Protein AF-A0A4V3JLA1-F1 (afdb_monomer)

Mean predicted aligned error: 10.91 Å

Sequence (148 aa):
MIKHQIAILFIISFGLHANPLLDESAEDILRSARLSRIPSVILSLEERAIVKMESNDLLSAREDLKKAIQLKHAIGMKESEGNASLLLQISKLESRLGNRCEANQYSHLAKRIALRIGVNLGAVAFDRAVMPDNRKPDGCVEVSWLKE

Nearest PDB structures (foldseek):
  3edt-assembly1_B  TM=7.904E-01  e=8.329E-03  Homo sapiens
  7aie-assembly1_A  TM=7.007E-01  e=1.526E-02  Homo sapiens
  7aie-assembly4_D  TM=6.991E-01  e=1.775E-02  Homo sapiens
  7v6p-assembly1_A-2  TM=9.369E-01  e=1.006E+00  Homo sapiens
  7v1k-assembly1_A-2  TM=9.300E-01  e=1.938E+00  Homo sapiens

Radius of gyration: 18.7 Å; Cα contacts (8 Å, |Δi|>4): 125; chains: 1; bounding box: 43×65×39 Å

Structure (mmCIF, N/CA/C/O backbone):
data_AF-A0A4V3JLA1-F1
#
_entry.id   AF-A0A4V3JLA1-F1
#
loop_
_atom_site.group_PDB
_atom_site.id
_atom_site.type_symbol
_atom_site.label_atom_id
_atom_site.label_alt_id
_atom_site.label_comp_id
_atom_site.label_asym_id
_atom_site.label_entity_id
_atom_site.label_seq_id
_atom_site.pdbx_PDB_ins_code
_atom_site.Cartn_x
_atom_site.Cartn_y
_atom_site.Cartn_z
_atom_site.occupancy
_atom_site.B_iso_or_equiv
_atom_site.auth_seq_id
_atom_site.auth_comp_id
_atom_site.auth_asym_id
_atom_site.auth_atom_id
_atom_site.pdbx_PDB_model_num
ATOM 1 N N . MET A 1 1 ? -22.783 43.265 5.609 1.00 49.06 1 MET A N 1
ATOM 2 C CA . MET A 1 1 ? -22.971 41.820 5.881 1.00 49.06 1 MET A CA 1
ATOM 3 C C . MET A 1 1 ? -22.629 40.879 4.711 1.00 49.06 1 MET A C 1
ATOM 5 O O . MET A 1 1 ? -22.821 39.687 4.865 1.00 49.06 1 MET A O 1
ATOM 9 N N . ILE A 1 2 ? -22.060 41.343 3.584 1.00 54.62 2 ILE A N 1
ATOM 10 C CA . ILE A 1 2 ? -21.741 40.476 2.417 1.00 54.62 2 ILE A CA 1
ATOM 11 C C . ILE A 1 2 ? -20.253 40.059 2.361 1.00 54.62 2 ILE A C 1
ATOM 13 O O . ILE A 1 2 ? -19.903 39.032 1.791 1.00 54.62 2 ILE A O 1
ATOM 17 N N . LYS A 1 3 ? -19.352 40.809 3.014 1.00 51.25 3 LYS A N 1
ATOM 18 C CA . LYS A 1 3 ? -17.894 40.596 2.909 1.00 51.25 3 LYS A CA 1
ATOM 19 C C . LYS A 1 3 ? -17.374 39.332 3.609 1.00 51.25 3 LYS A C 1
ATOM 21 O O . LYS A 1 3 ? -16.321 38.838 3.231 1.00 51.25 3 LYS A O 1
ATOM 26 N N . HIS A 1 4 ? -18.079 38.803 4.610 1.00 52.53 4 HIS A N 1
ATOM 27 C CA . HIS A 1 4 ? -17.606 37.641 5.382 1.00 52.53 4 HIS A CA 1
ATOM 28 C C . HIS A 1 4 ? -18.017 36.294 4.772 1.00 52.53 4 HIS A C 1
ATOM 30 O O . HIS A 1 4 ? -17.427 35.277 5.1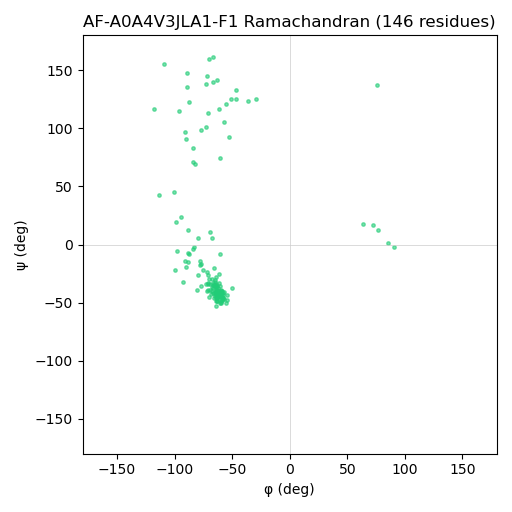12 1.00 52.53 4 HIS A O 1
ATOM 36 N N . GLN A 1 5 ? -18.972 36.276 3.835 1.00 51.84 5 GLN A N 1
ATOM 37 C CA . GLN A 1 5 ? -19.383 35.034 3.171 1.00 51.84 5 GLN A CA 1
ATOM 38 C C . GLN A 1 5 ? -18.428 34.605 2.046 1.00 51.84 5 GLN A C 1
ATOM 40 O O . GLN A 1 5 ? -18.275 33.415 1.795 1.00 51.84 5 GLN A O 1
ATOM 45 N N . ILE A 1 6 ? -17.714 35.550 1.423 1.00 54.09 6 ILE A N 1
ATOM 46 C CA . ILE A 1 6 ? -16.756 35.253 0.342 1.00 54.09 6 ILE A CA 1
ATOM 47 C C . ILE A 1 6 ? -15.504 34.542 0.889 1.00 54.09 6 ILE A C 1
ATOM 49 O O . ILE A 1 6 ? -14.958 33.658 0.233 1.00 54.09 6 ILE A O 1
ATOM 53 N N . ALA A 1 7 ? -15.080 34.867 2.116 1.00 52.69 7 ALA A N 1
ATOM 54 C CA . ALA A 1 7 ? -13.906 34.255 2.741 1.00 52.69 7 ALA A CA 1
ATOM 55 C C . ALA A 1 7 ? -14.103 32.762 3.069 1.00 52.69 7 ALA A C 1
ATOM 57 O O . ALA A 1 7 ? -13.149 31.993 3.028 1.00 52.69 7 ALA A O 1
ATOM 58 N N . ILE A 1 8 ? -15.340 32.337 3.346 1.00 54.03 8 ILE A N 1
ATOM 59 C CA . ILE A 1 8 ? -15.646 30.945 3.703 1.00 54.03 8 ILE A CA 1
ATOM 60 C C . ILE A 1 8 ? -15.643 30.044 2.453 1.00 54.03 8 ILE A C 1
ATOM 62 O O . ILE A 1 8 ? -15.154 28.919 2.509 1.00 54.03 8 ILE A O 1
ATOM 66 N N . LEU A 1 9 ? -16.091 30.551 1.299 1.00 51.91 9 LEU A N 1
ATOM 67 C CA . LEU A 1 9 ? -16.099 29.806 0.030 1.00 51.91 9 LEU A CA 1
ATOM 68 C C . LEU A 1 9 ? -14.690 29.495 -0.506 1.00 51.91 9 LEU A C 1
ATOM 70 O O . LEU A 1 9 ? -14.472 28.426 -1.077 1.00 51.91 9 LEU A O 1
ATOM 74 N N . PHE A 1 10 ? -13.712 30.378 -0.281 1.00 49.72 10 PHE A N 1
ATOM 75 C CA . PHE A 1 10 ? -12.334 30.137 -0.725 1.00 49.72 10 PHE A CA 1
ATOM 76 C C . PHE A 1 10 ? -11.625 29.033 0.068 1.00 49.72 10 PHE A C 1
ATOM 78 O O . PHE A 1 10 ? -10.846 28.286 -0.513 1.00 49.72 10 PHE A O 1
ATOM 85 N N . ILE A 1 11 ? -11.920 28.873 1.362 1.00 52.53 11 ILE A N 1
ATOM 86 C CA . ILE A 1 11 ? -11.260 27.858 2.204 1.00 52.53 11 ILE A CA 1
ATOM 87 C C . ILE A 1 11 ? -11.750 26.443 1.856 1.00 52.53 11 ILE A C 1
ATOM 89 O O . ILE A 1 11 ? -10.968 25.497 1.868 1.00 52.53 11 ILE A O 1
ATOM 93 N N . ILE A 1 12 ? -13.019 26.295 1.467 1.00 52.62 12 ILE A N 1
ATOM 94 C CA . ILE A 1 12 ? -13.614 24.993 1.116 1.00 52.62 12 ILE A CA 1
ATOM 95 C C . ILE A 1 12 ? -13.137 24.507 -0.271 1.00 52.62 12 ILE A C 1
ATOM 97 O O . ILE A 1 12 ? -13.142 23.311 -0.554 1.00 52.62 12 ILE A O 1
ATOM 101 N N . SER A 1 13 ? -12.669 25.416 -1.132 1.00 47.91 13 SER A N 1
ATOM 102 C CA . SER A 1 13 ? -12.338 25.109 -2.532 1.00 47.91 13 SER A CA 1
ATOM 103 C C . SER A 1 13 ? -10.999 24.382 -2.729 1.00 47.91 13 SER A C 1
ATOM 105 O O . SER A 1 13 ? -10.794 23.770 -3.773 1.00 47.91 13 SER A O 1
ATOM 107 N N . PHE A 1 14 ? -10.092 24.402 -1.747 1.00 50.72 14 PHE A N 1
ATOM 108 C CA . PHE A 1 14 ? -8.779 23.745 -1.866 1.00 50.72 14 PHE A CA 1
ATOM 109 C C . PHE A 1 14 ? -8.781 22.262 -1.456 1.00 50.72 14 PHE A C 1
ATOM 111 O O . PHE A 1 14 ? -7.788 21.574 -1.671 1.00 50.72 14 PHE A O 1
ATOM 118 N N . GLY A 1 15 ? -9.879 21.756 -0.880 1.00 48.22 15 GLY A N 1
ATOM 119 C CA . GLY A 1 15 ? -9.966 20.387 -0.349 1.00 48.22 15 GLY A CA 1
ATOM 120 C C . GLY A 1 15 ? -10.620 19.352 -1.271 1.00 48.22 15 GLY A C 1
ATOM 121 O O . GLY A 1 15 ? -10.643 18.175 -0.934 1.00 48.22 15 GLY A O 1
ATOM 122 N N . LEU A 1 16 ? -11.163 19.763 -2.421 1.00 48.12 16 LEU A N 1
ATOM 123 C CA . LEU A 1 16 ? -11.946 18.905 -3.322 1.00 48.12 16 LEU A CA 1
ATOM 124 C C . LEU A 1 16 ? -11.237 18.667 -4.658 1.00 48.12 16 LEU A C 1
ATOM 126 O O . LEU A 1 16 ? -11.858 18.683 -5.719 1.00 48.12 16 LEU A O 1
ATOM 130 N N . HIS A 1 17 ? -9.927 18.413 -4.633 1.00 52.28 17 HIS A N 1
ATOM 131 C CA . HIS A 1 17 ? -9.290 17.822 -5.804 1.00 52.28 17 HIS A CA 1
ATOM 132 C C . HIS A 1 17 ? -9.475 16.302 -5.751 1.00 52.28 17 HIS A C 1
ATOM 134 O O . HIS A 1 17 ? -8.615 15.566 -5.273 1.00 52.28 17 HIS A O 1
ATOM 140 N N . ALA A 1 18 ? -10.632 15.825 -6.218 1.00 57.84 18 ALA A N 1
ATOM 141 C CA . ALA A 1 18 ? -10.779 14.414 -6.548 1.00 57.84 18 ALA A CA 1
ATOM 142 C C . ALA A 1 18 ? -9.772 14.111 -7.663 1.00 57.84 18 ALA A C 1
ATOM 144 O O . ALA A 1 18 ? -9.826 14.731 -8.727 1.00 57.84 18 ALA A O 1
ATOM 145 N N . ASN A 1 19 ? -8.807 13.235 -7.394 1.00 67.31 19 ASN A N 1
ATOM 146 C CA . ASN A 1 19 ? -7.868 12.769 -8.402 1.00 67.31 19 ASN A CA 1
ATOM 147 C C . ASN A 1 19 ? -8.475 11.503 -9.027 1.00 67.31 19 ASN A C 1
ATOM 149 O O . ASN A 1 19 ? -8.350 10.433 -8.427 1.00 67.31 19 ASN A O 1
ATOM 153 N N . PRO A 1 20 ? -9.163 11.613 -10.183 1.00 75.12 20 PRO A N 1
ATOM 154 C CA . PRO A 1 20 ? -9.973 10.524 -10.738 1.00 75.12 20 PRO A CA 1
ATOM 155 C C . PRO A 1 20 ? -9.132 9.284 -11.055 1.00 75.12 20 PRO A C 1
ATOM 157 O O . PRO A 1 20 ? -9.625 8.165 -11.000 1.00 75.12 20 PRO A O 1
ATOM 160 N N . LEU A 1 21 ? -7.833 9.480 -11.295 1.00 77.06 21 LEU A N 1
ATOM 161 C CA . LEU A 1 21 ? -6.882 8.408 -11.555 1.00 77.06 21 LEU A CA 1
ATOM 162 C C . LEU A 1 21 ? -6.710 7.464 -10.356 1.00 77.06 21 LEU A C 1
ATOM 164 O O . LEU A 1 21 ? -6.382 6.300 -10.534 1.00 77.06 21 LEU A O 1
ATOM 168 N N . LEU A 1 22 ? -6.917 7.942 -9.126 1.00 80.12 22 LEU A N 1
ATOM 169 C CA . LEU A 1 22 ? -6.786 7.108 -7.927 1.00 80.12 22 LEU A CA 1
ATOM 170 C C . LEU A 1 22 ? -7.998 6.189 -7.715 1.00 80.12 22 LEU A C 1
ATOM 172 O O . LEU A 1 22 ? -7.934 5.247 -6.915 1.00 80.12 22 LEU A O 1
ATOM 176 N N . ASP A 1 23 ? -9.114 6.483 -8.378 1.00 85.31 23 ASP A N 1
ATOM 177 C CA . ASP A 1 23 ? -10.358 5.722 -8.262 1.00 85.31 23 ASP A CA 1
ATOM 178 C C . ASP A 1 23 ? -10.435 4.595 -9.302 1.00 85.31 23 ASP A C 1
ATOM 180 O O . ASP A 1 23 ? -11.208 3.654 -9.129 1.00 85.31 23 ASP A O 1
ATOM 184 N N . GLU A 1 24 ? -9.567 4.634 -10.315 1.00 87.25 24 GLU A N 1
ATOM 185 C CA . GLU A 1 24 ? -9.369 3.560 -11.287 1.00 87.25 24 GLU A CA 1
ATOM 186 C C . GLU A 1 24 ? -8.752 2.296 -10.646 1.00 87.25 24 GLU A C 1
ATOM 188 O O . GLU A 1 24 ? -8.186 2.316 -9.540 1.00 87.25 24 GLU A O 1
ATOM 193 N N . SER A 1 25 ? -8.887 1.163 -11.346 1.00 88.38 25 SER A N 1
ATOM 194 C CA . SER A 1 25 ? -8.214 -0.088 -10.980 1.00 88.38 25 SER A CA 1
ATOM 195 C C . SER A 1 25 ? -6.702 0.014 -11.222 1.00 88.38 25 SER A C 1
ATOM 197 O O . SER A 1 25 ? -6.240 0.847 -12.005 1.00 88.38 25 SER A O 1
ATOM 199 N N . ALA A 1 26 ? -5.904 -0.837 -10.570 1.00 87.19 26 ALA A N 1
ATOM 200 C CA . ALA A 1 26 ? -4.460 -0.851 -10.803 1.00 87.19 26 ALA A CA 1
ATOM 201 C C . ALA A 1 26 ? -4.141 -1.168 -12.276 1.00 87.19 26 ALA A C 1
ATOM 203 O O . ALA A 1 26 ? -3.256 -0.553 -12.868 1.00 87.19 26 ALA A O 1
ATOM 204 N N . GLU A 1 27 ? -4.894 -2.081 -12.886 1.00 87.81 27 GLU A N 1
ATOM 205 C CA . GLU A 1 27 ? -4.763 -2.474 -14.285 1.00 87.81 27 GLU A CA 1
ATOM 206 C C . GLU A 1 27 ? -5.072 -1.319 -15.243 1.00 87.81 27 GLU A C 1
ATOM 208 O O . GLU A 1 27 ? -4.351 -1.132 -16.225 1.00 87.81 27 GLU A O 1
ATOM 213 N N . ASP A 1 28 ? -6.110 -0.530 -14.959 1.00 89.19 28 ASP A N 1
ATOM 214 C CA . ASP A 1 28 ? -6.481 0.624 -15.782 1.00 89.19 28 ASP A CA 1
ATOM 215 C C . ASP A 1 28 ? -5.429 1.729 -15.690 1.00 89.19 28 ASP A C 1
ATOM 217 O O . ASP A 1 28 ? -4.993 2.236 -16.724 1.00 89.19 28 ASP A O 1
ATOM 221 N N . ILE A 1 29 ? -4.920 2.009 -14.485 1.00 87.69 29 ILE A N 1
ATOM 222 C CA . ILE A 1 29 ? -3.816 2.956 -14.275 1.00 87.69 29 ILE A CA 1
ATOM 223 C C . ILE A 1 29 ? -2.582 2.521 -15.072 1.00 87.69 29 ILE A C 1
ATOM 225 O O . ILE A 1 29 ? -1.940 3.346 -15.721 1.00 87.69 29 ILE A O 1
ATOM 229 N N . LEU A 1 30 ? -2.241 1.228 -15.061 1.00 87.94 30 LEU A N 1
ATOM 230 C CA . LEU A 1 30 ? -1.102 0.699 -15.819 1.00 87.94 30 LEU A CA 1
ATOM 231 C C . LEU A 1 30 ? -1.290 0.819 -17.337 1.00 87.94 30 LEU A C 1
ATOM 233 O O . LEU A 1 30 ? -0.305 0.969 -18.059 1.00 87.94 30 LEU A O 1
ATOM 237 N N . ARG A 1 31 ? -2.533 0.757 -17.828 1.00 88.06 31 ARG A N 1
ATOM 238 C CA . ARG A 1 31 ? -2.865 0.916 -19.253 1.00 88.06 31 ARG A CA 1
ATOM 239 C C . ARG A 1 31 ? -2.907 2.380 -19.689 1.00 88.06 31 ARG A C 1
ATOM 241 O O . ARG A 1 31 ? -2.504 2.682 -20.810 1.00 88.06 31 ARG A O 1
ATOM 248 N N . SER A 1 32 ? -3.429 3.268 -18.844 1.00 86.25 32 SER A N 1
ATOM 249 C CA . SER A 1 32 ? -3.726 4.663 -19.186 1.00 86.25 32 SER A CA 1
ATOM 250 C C . SER A 1 32 ? -2.574 5.619 -18.855 1.00 86.25 32 SER A C 1
ATOM 252 O O . SER A 1 32 ? -2.349 6.606 -19.567 1.00 86.25 32 SER A O 1
ATOM 254 N N . ALA A 1 33 ? -1.808 5.339 -17.797 1.00 85.00 33 ALA A N 1
ATOM 255 C CA . ALA A 1 33 ? -0.745 6.210 -17.325 1.00 85.00 33 ALA A CA 1
ATOM 256 C C . ALA A 1 33 ? 0.605 5.906 -17.989 1.00 85.00 33 ALA A C 1
ATOM 258 O O . ALA A 1 33 ? 0.977 4.772 -18.281 1.00 85.00 33 ALA A O 1
ATOM 259 N N . ARG A 1 34 ? 1.416 6.955 -18.164 1.00 87.94 34 ARG A N 1
ATOM 260 C CA . ARG A 1 34 ? 2.834 6.789 -18.516 1.00 87.94 34 ARG A CA 1
ATOM 261 C C . ARG A 1 34 ? 3.567 6.138 -17.346 1.00 87.94 34 ARG A C 1
ATOM 263 O O . ARG A 1 34 ? 3.382 6.576 -16.213 1.00 87.94 34 ARG A O 1
ATOM 270 N N . LEU A 1 35 ? 4.485 5.208 -17.627 1.00 86.06 35 LEU A N 1
ATOM 271 C CA . LEU A 1 35 ? 5.300 4.535 -16.602 1.00 86.06 35 LEU A CA 1
ATOM 272 C C . LEU A 1 35 ? 5.978 5.516 -15.629 1.00 86.06 35 LEU A C 1
ATOM 274 O O . LEU A 1 35 ? 6.016 5.274 -14.427 1.00 86.06 35 LEU A O 1
ATOM 278 N N . SER A 1 36 ? 6.437 6.669 -16.126 1.00 88.38 36 SER A N 1
ATOM 279 C CA . SER A 1 36 ? 7.060 7.719 -15.309 1.00 88.38 36 SER A CA 1
ATOM 280 C C . SER A 1 36 ? 6.122 8.388 -14.295 1.00 88.38 36 SER A C 1
ATOM 282 O O . SER A 1 36 ? 6.605 8.989 -13.340 1.00 88.38 36 SER A O 1
ATOM 284 N N . ARG A 1 37 ? 4.798 8.298 -14.477 1.00 90.12 37 ARG A N 1
ATOM 285 C CA . ARG A 1 37 ? 3.792 8.838 -13.545 1.00 90.12 37 ARG A CA 1
ATOM 286 C C . ARG A 1 37 ? 3.377 7.837 -12.470 1.00 90.12 37 ARG A C 1
ATOM 288 O O . ARG A 1 37 ? 2.866 8.255 -11.435 1.00 90.12 37 ARG A O 1
ATOM 295 N N . ILE A 1 38 ? 3.610 6.541 -12.669 1.00 91.25 38 ILE A N 1
ATOM 296 C CA . ILE A 1 38 ? 3.195 5.509 -11.710 1.00 91.25 38 ILE A CA 1
ATOM 297 C C . ILE A 1 38 ? 3.797 5.744 -10.312 1.00 91.25 38 ILE A C 1
ATOM 299 O O . ILE A 1 38 ? 3.042 5.662 -9.345 1.00 91.25 38 ILE A O 1
ATOM 303 N N . PRO A 1 39 ? 5.083 6.128 -10.151 1.00 92.38 39 PRO A N 1
ATOM 304 C CA . PRO A 1 39 ? 5.627 6.447 -8.831 1.00 92.38 39 PRO A CA 1
ATOM 305 C C . PRO A 1 39 ? 4.863 7.560 -8.104 1.00 92.38 39 PRO A C 1
ATOM 307 O O . PRO A 1 39 ? 4.591 7.424 -6.915 1.00 92.38 39 PRO A O 1
ATOM 310 N N . SER A 1 40 ? 4.455 8.624 -8.809 1.00 91.75 40 SER A N 1
ATOM 311 C CA . SER A 1 40 ? 3.639 9.686 -8.202 1.00 91.75 40 SER A CA 1
ATOM 312 C C . SER A 1 40 ? 2.237 9.208 -7.824 1.00 91.75 40 SER A C 1
ATOM 314 O O . SER A 1 40 ? 1.735 9.591 -6.775 1.00 91.75 40 SER A O 1
ATOM 316 N N . VAL A 1 41 ? 1.629 8.325 -8.625 1.00 93.00 41 VAL A N 1
ATOM 317 C CA . VAL A 1 41 ? 0.320 7.732 -8.306 1.00 93.00 41 VAL A CA 1
ATOM 318 C C . VAL A 1 41 ? 0.408 6.864 -7.052 1.00 93.00 41 VAL A C 1
ATOM 320 O O . VAL A 1 41 ? -0.450 6.967 -6.181 1.00 93.00 41 VAL A O 1
ATOM 323 N N . ILE A 1 42 ? 1.465 6.057 -6.926 1.00 93.94 42 ILE A N 1
ATOM 324 C CA . ILE A 1 42 ? 1.726 5.239 -5.734 1.00 93.94 42 ILE A CA 1
ATOM 325 C C . ILE A 1 42 ? 1.829 6.119 -4.482 1.00 93.94 42 ILE A C 1
ATOM 327 O O . ILE A 1 42 ? 1.204 5.797 -3.477 1.00 93.94 42 ILE A O 1
ATOM 331 N N . LEU A 1 43 ? 2.573 7.231 -4.548 1.00 93.06 43 LEU A N 1
ATOM 332 C CA . LEU A 1 43 ? 2.705 8.164 -3.421 1.00 93.06 43 LEU A CA 1
ATOM 333 C C . LEU A 1 43 ? 1.355 8.780 -3.035 1.00 93.06 43 LEU A C 1
ATOM 335 O O . LEU A 1 43 ? 0.993 8.771 -1.864 1.00 93.06 43 LEU A O 1
ATOM 339 N N . SER A 1 44 ? 0.566 9.232 -4.014 1.00 94.06 44 SER A N 1
ATOM 340 C CA . SER A 1 44 ? -0.771 9.770 -3.741 1.00 94.06 44 SER A CA 1
ATOM 341 C C . SER A 1 44 ? -1.733 8.727 -3.155 1.00 94.06 44 SER A C 1
ATOM 343 O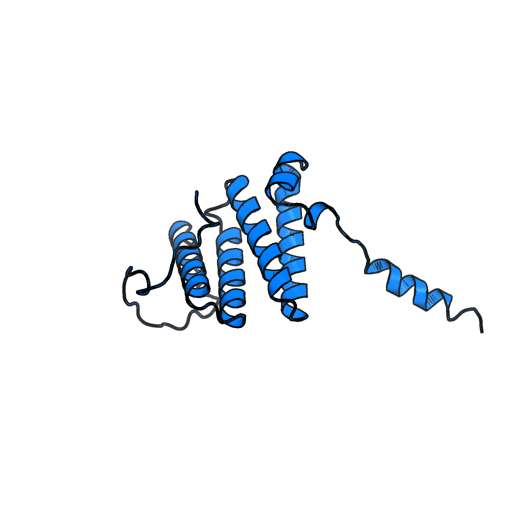 O . SER A 1 44 ? -2.573 9.076 -2.328 1.00 94.06 44 SER A O 1
ATOM 345 N N . LEU A 1 45 ? -1.630 7.452 -3.552 1.00 95.06 45 LEU A N 1
ATOM 346 C CA . LEU A 1 45 ? -2.399 6.361 -2.938 1.00 95.06 45 LEU A CA 1
ATOM 347 C C . LEU A 1 45 ? -1.977 6.123 -1.484 1.00 95.06 45 LEU A C 1
ATOM 349 O O . LEU A 1 45 ? -2.840 5.929 -0.633 1.00 95.06 45 LEU A O 1
ATOM 353 N N . GLU A 1 46 ? -0.676 6.158 -1.193 1.00 94.25 46 GLU A N 1
ATOM 354 C CA . GLU A 1 46 ? -0.141 5.996 0.164 1.00 94.25 46 GLU A CA 1
ATOM 355 C C . GLU A 1 46 ? -0.600 7.134 1.088 1.00 94.25 46 GLU A C 1
ATOM 357 O O . GLU A 1 46 ? -1.158 6.877 2.154 1.00 94.25 46 GLU A O 1
ATOM 362 N N . GLU A 1 47 ? -0.474 8.387 0.648 1.00 93.75 47 GLU A N 1
ATOM 363 C CA . GLU A 1 47 ? -0.960 9.559 1.386 1.00 93.75 47 GLU A CA 1
ATOM 364 C C . GLU A 1 47 ? -2.473 9.484 1.638 1.00 93.75 47 GLU A C 1
ATOM 366 O O . GLU A 1 47 ? -2.938 9.688 2.763 1.00 93.75 47 GLU A O 1
ATOM 371 N N . ARG A 1 48 ? -3.259 9.123 0.613 1.00 93.62 48 ARG A N 1
ATOM 372 C CA . ARG A 1 48 ? -4.714 8.967 0.751 1.00 93.62 48 ARG A CA 1
ATOM 373 C C . ARG A 1 48 ? -5.078 7.835 1.711 1.00 93.62 48 ARG A C 1
ATOM 375 O O . ARG A 1 48 ? -6.023 7.984 2.488 1.00 93.62 48 ARG A O 1
ATOM 382 N N . ALA A 1 49 ? -4.332 6.731 1.697 1.00 94.06 49 ALA A N 1
ATOM 383 C CA . ALA A 1 49 ? -4.525 5.635 2.636 1.00 94.06 49 ALA A CA 1
ATOM 384 C C . ALA A 1 49 ? -4.259 6.071 4.082 1.00 94.06 49 ALA A C 1
ATOM 386 O O . ALA A 1 49 ? -5.052 5.735 4.959 1.00 94.06 49 ALA A O 1
ATOM 387 N N . ILE A 1 50 ? -3.206 6.857 4.334 1.00 93.69 50 ILE A N 1
ATOM 388 C CA . ILE A 1 50 ? -2.897 7.401 5.667 1.00 93.69 50 ILE A CA 1
ATOM 389 C C . ILE A 1 50 ? -4.060 8.263 6.174 1.00 93.69 50 ILE A C 1
ATOM 391 O O . ILE A 1 50 ? -4.587 8.002 7.256 1.00 93.69 50 ILE A O 1
ATOM 395 N N . VAL A 1 51 ? -4.547 9.205 5.361 1.00 94.19 51 VAL A N 1
ATOM 396 C CA . VAL A 1 51 ? -5.696 10.062 5.715 1.00 94.19 51 VAL A CA 1
ATOM 397 C C . VAL A 1 51 ? -6.954 9.230 6.013 1.00 94.19 51 VAL A C 1
ATOM 399 O O . VAL A 1 51 ? -7.693 9.496 6.966 1.00 94.19 51 VAL A O 1
ATOM 402 N N . LYS A 1 52 ? -7.203 8.171 5.235 1.00 94.06 52 LYS A N 1
ATOM 403 C CA . LYS A 1 52 ? -8.314 7.235 5.475 1.00 94.06 52 LYS A CA 1
ATOM 404 C C . LYS A 1 52 ? -8.128 6.422 6.764 1.00 94.06 52 LYS A C 1
ATOM 406 O O . LYS A 1 52 ? -9.081 6.211 7.509 1.00 94.06 52 LYS A O 1
ATOM 411 N N . MET A 1 53 ? -6.901 6.010 7.088 1.00 92.31 53 MET A N 1
ATOM 412 C CA . MET A 1 53 ? -6.588 5.315 8.343 1.00 92.31 53 MET A CA 1
ATOM 413 C C . MET A 1 53 ? -6.787 6.195 9.581 1.00 92.31 53 MET A C 1
ATOM 415 O O . MET A 1 53 ? -7.178 5.667 10.631 1.00 92.31 53 MET A O 1
ATOM 419 N N . GLU A 1 54 ? -6.503 7.493 9.466 1.00 93.56 54 GLU A N 1
ATOM 420 C CA . GLU A 1 54 ? -6.707 8.508 10.508 1.00 93.56 54 GLU A CA 1
ATOM 421 C C . GLU A 1 54 ? -8.193 8.823 10.712 1.00 93.56 54 GLU A C 1
ATOM 423 O O . GLU A 1 54 ? -8.658 8.903 11.847 1.00 93.56 54 GLU A O 1
ATOM 428 N N . SER A 1 55 ? -8.964 8.901 9.625 1.00 93.88 55 SER A N 1
ATOM 429 C CA . SER A 1 55 ? -10.427 9.073 9.654 1.00 93.88 55 SER A CA 1
ATOM 430 C C . SER A 1 55 ? -11.207 7.779 9.939 1.00 93.88 55 SER A C 1
ATOM 432 O O . SER A 1 55 ? -12.436 7.782 9.945 1.00 93.88 55 SER A O 1
ATOM 434 N N . ASN A 1 56 ? -10.502 6.681 10.233 1.00 93.25 56 ASN A N 1
ATOM 435 C CA . ASN A 1 56 ? -11.049 5.356 10.539 1.00 93.25 56 ASN A CA 1
ATOM 436 C C . ASN A 1 56 ? -11.836 4.689 9.389 1.00 93.25 56 ASN A C 1
ATOM 438 O O . ASN A 1 56 ? -12.531 3.695 9.609 1.00 93.25 56 ASN A O 1
ATOM 442 N N . ASP A 1 57 ? -11.668 5.160 8.152 1.00 95.19 57 ASP A N 1
ATOM 443 C CA . ASP A 1 57 ? -12.145 4.491 6.940 1.00 95.19 57 ASP A CA 1
ATOM 444 C C . ASP A 1 57 ? -11.155 3.397 6.499 1.00 95.19 57 ASP A C 1
ATOM 446 O O . ASP A 1 57 ? -10.417 3.494 5.512 1.00 95.19 57 ASP A O 1
ATOM 450 N N . LEU A 1 58 ? -11.096 2.333 7.301 1.00 93.88 58 LEU A N 1
ATOM 451 C CA . LEU A 1 58 ? -10.084 1.285 7.163 1.00 93.88 58 LEU A CA 1
ATOM 452 C C . LEU A 1 58 ? -10.275 0.411 5.921 1.00 93.88 58 LEU A C 1
ATOM 454 O O . LEU A 1 58 ? -9.293 -0.090 5.375 1.00 93.88 58 LEU A O 1
ATOM 458 N N . LEU A 1 59 ? -11.514 0.228 5.459 1.00 94.56 59 LEU A N 1
ATOM 459 C CA . LEU A 1 59 ? -11.787 -0.559 4.256 1.00 94.56 59 LEU A CA 1
ATOM 460 C C . LEU A 1 59 ? -11.303 0.177 3.007 1.00 94.56 59 LEU A C 1
ATOM 462 O O . LEU A 1 59 ? -10.608 -0.417 2.188 1.00 94.56 59 LEU A O 1
ATOM 466 N N . SER A 1 60 ? -11.581 1.475 2.891 1.00 93.06 60 SER A N 1
ATOM 467 C CA . SER A 1 60 ? -11.092 2.256 1.755 1.00 93.06 60 SER A CA 1
ATOM 468 C C . SER A 1 60 ? -9.577 2.451 1.797 1.00 93.06 60 SER A C 1
ATOM 470 O O . SER A 1 60 ? -8.940 2.492 0.745 1.00 93.06 60 SER A O 1
ATOM 472 N N . ALA A 1 61 ? -8.984 2.569 2.992 1.00 94.62 61 ALA A N 1
ATOM 473 C CA . ALA A 1 61 ? -7.531 2.625 3.152 1.00 94.62 61 ALA A CA 1
ATOM 474 C C . ALA A 1 61 ? -6.856 1.322 2.700 1.00 94.62 61 ALA A C 1
ATOM 476 O O . ALA A 1 61 ? -5.816 1.359 2.042 1.00 94.62 61 ALA A O 1
ATOM 477 N N . ARG A 1 62 ? -7.466 0.168 3.009 1.00 95.00 62 ARG A N 1
ATOM 478 C CA . ARG A 1 62 ? -6.992 -1.140 2.545 1.00 95.00 62 ARG A CA 1
ATOM 479 C C . ARG A 1 62 ? -6.874 -1.162 1.027 1.00 95.00 62 ARG A C 1
ATOM 481 O O . ARG A 1 62 ? -5.833 -1.553 0.511 1.00 95.00 62 ARG A O 1
ATOM 488 N N . GLU A 1 63 ? -7.925 -0.754 0.324 1.00 94.06 63 GLU A N 1
ATOM 489 C CA . GLU A 1 63 ? -7.962 -0.806 -1.140 1.00 94.06 63 GLU A CA 1
ATOM 490 C C . GLU A 1 63 ? -6.916 0.119 -1.780 1.00 94.06 63 GLU A C 1
ATOM 492 O O . GLU A 1 63 ? -6.272 -0.267 -2.754 1.00 94.06 63 GLU A O 1
ATOM 497 N N . ASP A 1 64 ? -6.659 1.290 -1.193 1.00 95.56 64 ASP A N 1
ATOM 498 C CA . ASP A 1 64 ? -5.585 2.178 -1.652 1.00 95.56 64 ASP A CA 1
ATOM 499 C C . ASP A 1 64 ? -4.193 1.554 -1.469 1.00 95.56 64 ASP A C 1
ATOM 501 O O . ASP A 1 64 ? -3.384 1.573 -2.401 1.00 95.56 64 ASP A O 1
ATOM 505 N N . LEU A 1 65 ? -3.925 0.931 -0.314 1.00 95.88 65 LEU A N 1
ATOM 506 C CA . LEU A 1 65 ? -2.655 0.238 -0.067 1.00 95.88 65 LEU A CA 1
ATOM 507 C C . LEU A 1 65 ? -2.463 -0.962 -0.999 1.00 95.88 65 LEU A C 1
ATOM 509 O O . LEU A 1 65 ? -1.367 -1.156 -1.525 1.00 95.88 65 LEU A O 1
ATOM 513 N N . LYS A 1 66 ? -3.514 -1.756 -1.245 1.00 95.06 66 LYS A N 1
ATOM 514 C CA . LYS A 1 66 ? -3.455 -2.875 -2.200 1.00 95.06 66 LYS A CA 1
ATOM 515 C C . LYS A 1 66 ? -3.092 -2.391 -3.597 1.00 95.06 66 LYS A C 1
ATOM 517 O O . LYS A 1 66 ? -2.165 -2.933 -4.199 1.00 95.06 66 LYS A O 1
ATOM 522 N N . LYS A 1 67 ? -3.764 -1.336 -4.071 1.00 94.62 67 LYS A N 1
ATOM 523 C CA . LYS A 1 67 ? -3.474 -0.716 -5.368 1.00 94.62 67 LYS A CA 1
ATOM 524 C C . LYS A 1 67 ? -2.028 -0.230 -5.441 1.00 94.62 67 LYS A C 1
ATOM 526 O O . LYS A 1 67 ? -1.328 -0.534 -6.404 1.00 94.62 67 LYS A O 1
ATOM 531 N N . ALA A 1 68 ? -1.537 0.449 -4.405 1.00 95.25 68 ALA A N 1
ATOM 532 C CA . ALA A 1 68 ? -0.151 0.911 -4.348 1.00 95.25 68 ALA A CA 1
ATOM 533 C C 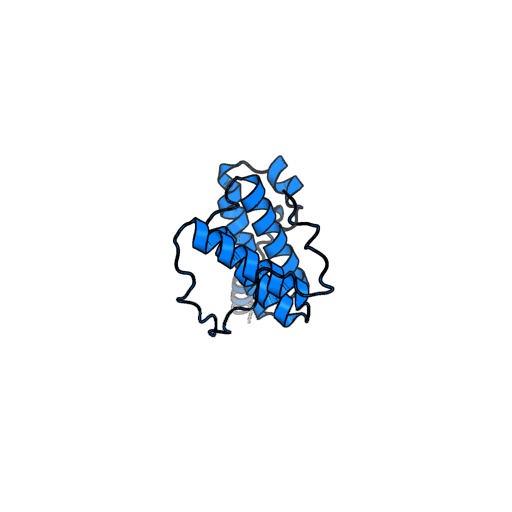. ALA A 1 68 ? 0.863 -0.249 -4.443 1.00 95.25 68 ALA A C 1
ATOM 535 O O . ALA A 1 68 ? 1.849 -0.155 -5.179 1.00 95.25 68 ALA A O 1
ATOM 536 N N . ILE A 1 69 ? 0.602 -1.362 -3.748 1.00 95.19 69 ILE A N 1
ATOM 537 C CA . ILE A 1 69 ? 1.440 -2.572 -3.779 1.00 95.19 69 ILE A CA 1
ATOM 538 C C . ILE A 1 69 ? 1.415 -3.227 -5.168 1.00 95.19 69 ILE A C 1
ATOM 540 O O . ILE A 1 69 ? 2.474 -3.556 -5.707 1.00 95.19 69 ILE A O 1
ATOM 544 N N . GLN A 1 70 ? 0.236 -3.380 -5.777 1.00 93.75 70 GLN A N 1
ATOM 545 C CA . GLN A 1 70 ? 0.089 -3.937 -7.127 1.00 93.75 70 GLN A CA 1
ATOM 546 C C . GLN A 1 70 ? 0.847 -3.103 -8.163 1.00 93.75 70 GLN A C 1
ATOM 548 O O . GLN A 1 70 ? 1.607 -3.649 -8.963 1.00 93.75 70 GLN A O 1
ATOM 553 N N . LEU A 1 71 ? 0.719 -1.774 -8.099 1.00 93.50 71 LEU A N 1
ATOM 554 C CA . LEU A 1 71 ? 1.447 -0.866 -8.981 1.00 93.50 71 LEU A CA 1
ATOM 555 C C . LEU A 1 71 ? 2.962 -0.985 -8.793 1.00 93.50 71 LEU A C 1
ATOM 557 O O . LEU A 1 71 ? 3.679 -1.069 -9.788 1.00 93.50 71 LEU A O 1
ATOM 561 N N . LYS A 1 72 ? 3.465 -1.059 -7.548 1.00 93.81 72 LYS A N 1
ATOM 562 C CA . LYS A 1 72 ? 4.896 -1.308 -7.288 1.00 93.81 72 LYS A CA 1
ATOM 563 C C . LYS A 1 72 ? 5.365 -2.636 -7.872 1.00 93.81 72 LYS A C 1
ATOM 565 O O . LYS A 1 72 ? 6.470 -2.693 -8.410 1.00 93.81 72 LYS A O 1
ATOM 570 N N . HIS A 1 73 ? 4.554 -3.686 -7.775 1.00 92.12 73 HIS A N 1
ATOM 571 C CA . HIS A 1 73 ? 4.891 -4.983 -8.351 1.00 92.12 73 HIS A CA 1
ATOM 572 C C . HIS A 1 73 ? 4.999 -4.884 -9.879 1.00 92.12 73 HIS A C 1
ATOM 574 O O . HIS A 1 73 ? 6.021 -5.271 -10.445 1.00 92.12 73 HIS A O 1
ATOM 580 N N . ALA A 1 74 ? 4.006 -4.272 -10.526 1.00 91.25 74 ALA A N 1
ATOM 581 C CA . ALA A 1 74 ? 3.944 -4.134 -11.978 1.00 91.25 74 ALA A CA 1
ATOM 582 C C . ALA A 1 74 ? 5.110 -3.326 -12.576 1.00 91.25 74 ALA A C 1
ATOM 584 O O . ALA A 1 74 ? 5.571 -3.636 -13.671 1.00 91.25 74 ALA A O 1
ATOM 585 N N . ILE A 1 75 ? 5.634 -2.328 -11.855 1.00 91.31 75 ILE A N 1
ATOM 586 C CA . ILE A 1 75 ? 6.808 -1.549 -12.297 1.00 91.31 75 ILE A CA 1
ATOM 587 C C . ILE A 1 75 ? 8.154 -2.165 -11.876 1.00 91.31 75 ILE A C 1
ATOM 589 O O . ILE A 1 75 ? 9.186 -1.501 -11.953 1.00 91.31 75 ILE A O 1
ATOM 593 N N . GLY A 1 76 ? 8.167 -3.413 -11.397 1.00 90.69 76 GLY A N 1
ATOM 594 C CA . GLY A 1 76 ? 9.392 -4.123 -11.015 1.00 90.69 76 GLY A CA 1
ATOM 595 C C . GLY A 1 76 ? 9.991 -3.697 -9.669 1.00 90.69 76 GLY A C 1
ATOM 596 O O . GLY A 1 76 ? 11.106 -4.087 -9.339 1.00 90.69 76 GLY A O 1
ATOM 597 N N . MET A 1 77 ? 9.256 -2.940 -8.851 1.00 91.56 77 MET A N 1
ATOM 598 C CA . MET A 1 77 ? 9.687 -2.473 -7.526 1.00 91.56 77 MET A CA 1
ATOM 599 C C . MET A 1 77 ? 9.216 -3.384 -6.379 1.00 91.56 77 MET A C 1
ATOM 601 O O . MET A 1 77 ? 9.11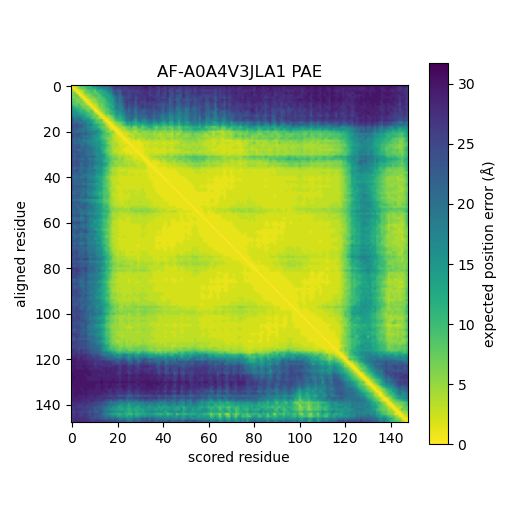0 -2.935 -5.233 1.00 91.56 77 MET A O 1
ATOM 605 N N . LYS A 1 78 ? 8.940 -4.667 -6.657 1.00 90.69 78 LYS A N 1
ATOM 606 C CA . LYS A 1 78 ? 8.436 -5.632 -5.661 1.00 90.69 78 LYS A CA 1
ATOM 607 C C . LYS A 1 78 ? 9.419 -5.886 -4.508 1.00 90.69 78 LYS A C 1
ATOM 609 O O . LYS A 1 78 ? 9.009 -5.993 -3.358 1.00 90.69 78 LYS A O 1
ATOM 614 N N . GLU A 1 79 ? 10.718 -5.893 -4.791 1.00 89.00 79 GLU A N 1
ATOM 615 C CA . GLU A 1 79 ? 11.790 -6.067 -3.799 1.00 89.00 79 GLU A CA 1
ATOM 616 C C . GLU A 1 79 ? 12.421 -4.715 -3.421 1.00 89.00 79 GLU A C 1
ATOM 618 O O . GLU A 1 79 ? 13.637 -4.568 -3.419 1.00 89.00 79 GLU A O 1
ATOM 623 N N . SER A 1 80 ? 11.604 -3.688 -3.173 1.00 90.81 80 SER A N 1
ATOM 624 C CA . SER A 1 80 ? 12.089 -2.362 -2.764 1.00 90.81 80 SER A CA 1
ATOM 625 C C . SER A 1 80 ? 11.755 -2.059 -1.306 1.00 90.81 80 SER A C 1
ATOM 627 O O . SER A 1 80 ? 10.764 -2.559 -0.769 1.00 90.81 80 SER A O 1
ATOM 629 N N . GLU A 1 81 ? 12.536 -1.174 -0.682 1.00 90.00 81 GLU A N 1
ATOM 630 C CA . GLU A 1 81 ? 12.247 -0.649 0.661 1.00 90.00 81 GLU A CA 1
ATOM 631 C C . GLU A 1 81 ? 10.841 -0.038 0.731 1.00 90.00 81 GLU A C 1
ATOM 633 O O . GLU A 1 81 ? 10.073 -0.333 1.645 1.00 90.00 81 GLU A O 1
ATOM 638 N N . GLY A 1 82 ? 10.456 0.735 -0.289 1.00 89.50 82 GLY A N 1
ATOM 639 C CA . GLY A 1 82 ? 9.118 1.319 -0.365 1.00 89.50 82 GLY A CA 1
ATOM 640 C C . GLY A 1 82 ? 8.007 0.266 -0.406 1.00 89.50 82 GLY A C 1
ATOM 641 O O . GLY A 1 82 ? 6.953 0.477 0.182 1.00 89.50 82 GLY A O 1
ATOM 642 N N . ASN A 1 83 ? 8.221 -0.883 -1.059 1.00 93.12 83 ASN A N 1
ATOM 643 C CA . ASN A 1 83 ? 7.239 -1.969 -1.023 1.00 93.12 83 ASN A CA 1
ATOM 644 C C . ASN A 1 83 ? 7.184 -2.651 0.352 1.00 93.12 83 ASN A C 1
ATOM 646 O O . ASN A 1 83 ? 6.101 -2.952 0.847 1.00 93.12 83 ASN A O 1
ATOM 650 N N . ALA A 1 84 ? 8.335 -2.845 1.003 1.00 91.25 84 ALA A N 1
ATOM 651 C CA . ALA A 1 84 ? 8.383 -3.370 2.366 1.00 91.25 84 ALA A CA 1
ATOM 652 C C . ALA A 1 84 ? 7.637 -2.456 3.357 1.00 91.25 84 ALA A C 1
ATOM 654 O O . ALA A 1 84 ? 6.887 -2.955 4.196 1.00 91.25 84 ALA A O 1
ATOM 655 N N . SER A 1 85 ? 7.773 -1.130 3.225 1.00 92.06 85 SER A N 1
ATOM 656 C CA . SER A 1 85 ? 7.010 -0.153 4.016 1.00 92.06 85 SER A CA 1
ATOM 657 C C . SER A 1 85 ? 5.498 -0.302 3.809 1.00 92.06 85 SER A C 1
ATOM 659 O O . SER A 1 85 ? 4.760 -0.449 4.786 1.00 92.06 85 SER A O 1
ATOM 661 N N . LEU A 1 86 ? 5.028 -0.361 2.556 1.00 94.69 86 LEU A N 1
ATOM 662 C CA . LEU A 1 86 ? 3.603 -0.553 2.250 1.00 94.69 86 LEU A CA 1
ATOM 663 C C . LEU A 1 86 ? 3.056 -1.870 2.820 1.00 94.69 86 LEU A C 1
ATOM 665 O O . LEU A 1 86 ? 1.964 -1.894 3.387 1.00 94.69 86 LEU A O 1
ATOM 669 N N . LEU A 1 87 ? 3.832 -2.955 2.740 1.00 94.31 87 LEU A N 1
ATOM 670 C CA . LEU A 1 87 ? 3.468 -4.250 3.321 1.00 94.31 87 LEU A CA 1
ATOM 671 C C . LEU A 1 87 ? 3.353 -4.192 4.856 1.00 94.31 87 LEU A C 1
ATOM 673 O O . LEU A 1 87 ? 2.469 -4.820 5.441 1.00 94.31 87 LEU A O 1
ATOM 677 N N . LEU A 1 88 ? 4.188 -3.402 5.536 1.00 92.69 88 LEU A N 1
ATOM 678 C CA . LEU A 1 88 ? 4.025 -3.165 6.975 1.00 92.69 88 LEU A CA 1
ATOM 679 C C . LEU A 1 88 ? 2.791 -2.321 7.292 1.00 92.69 88 LEU A C 1
ATOM 681 O O . LEU A 1 88 ? 2.107 -2.589 8.281 1.00 92.69 88 LEU A O 1
ATOM 685 N N . GLN A 1 89 ? 2.497 -1.308 6.480 1.00 94.25 89 GLN A N 1
ATOM 686 C CA . GLN A 1 89 ? 1.317 -0.466 6.669 1.00 94.25 89 GLN A CA 1
ATOM 687 C C . GLN A 1 89 ? 0.029 -1.282 6.527 1.00 94.25 89 GLN A C 1
ATOM 689 O O . GLN A 1 89 ? -0.814 -1.251 7.427 1.00 94.25 89 GLN A O 1
ATOM 694 N N . ILE A 1 90 ? -0.087 -2.091 5.469 1.00 95.25 90 ILE A N 1
ATOM 695 C CA . ILE A 1 90 ? -1.259 -2.953 5.279 1.00 95.25 90 ILE A CA 1
ATOM 696 C C . ILE A 1 90 ? -1.333 -4.042 6.358 1.00 95.25 90 ILE A C 1
ATOM 698 O O . ILE A 1 90 ? -2.417 -4.329 6.849 1.00 95.25 90 ILE A O 1
ATOM 702 N N . SER A 1 91 ? -0.200 -4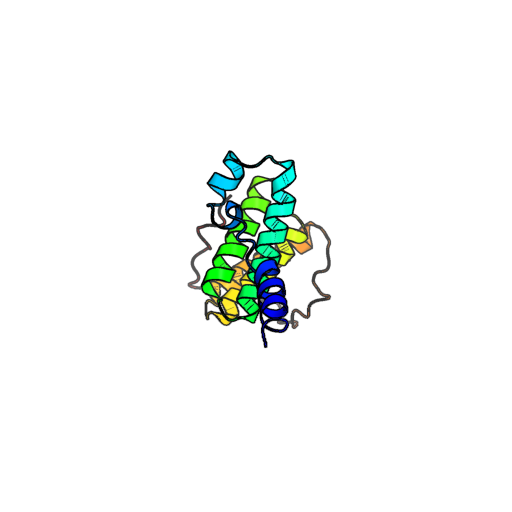.572 6.836 1.00 93.38 91 SER A N 1
ATOM 703 C CA . SER A 1 91 ? -0.165 -5.497 7.980 1.00 93.38 91 SER A CA 1
ATOM 704 C C . SER A 1 91 ? -0.790 -4.894 9.248 1.00 93.38 91 SER A C 1
ATOM 706 O O . SER A 1 91 ? -1.635 -5.517 9.902 1.00 93.38 91 SER A O 1
ATOM 708 N N . LYS A 1 92 ? -0.417 -3.651 9.584 1.00 92.50 92 LYS A N 1
ATOM 709 C CA . LYS A 1 92 ? -0.990 -2.912 10.722 1.00 92.50 92 LYS A CA 1
ATOM 710 C C . LYS A 1 92 ? -2.481 -2.647 10.520 1.00 92.50 92 LYS A C 1
ATOM 712 O O . LYS A 1 92 ? -3.259 -2.785 11.462 1.00 92.50 92 LYS A O 1
ATOM 717 N N . LEU A 1 93 ? -2.882 -2.290 9.302 1.00 95.12 93 LEU A N 1
ATOM 718 C CA . LEU A 1 93 ? -4.279 -2.065 8.950 1.00 95.12 93 LEU A CA 1
ATOM 719 C C . LEU A 1 93 ? -5.116 -3.345 9.094 1.00 95.12 93 LE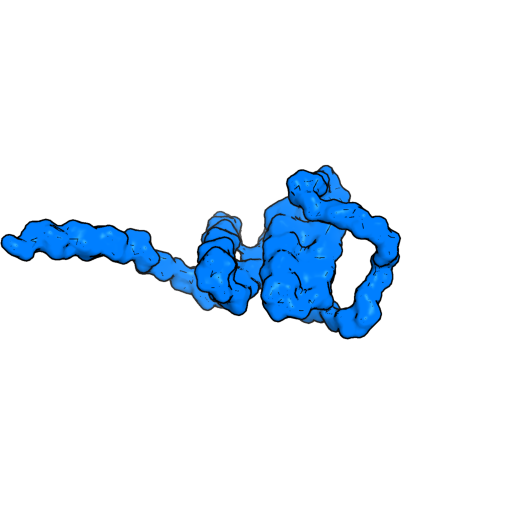U A C 1
ATOM 721 O O . LEU A 1 93 ? -6.173 -3.311 9.720 1.00 95.12 93 LEU A O 1
ATOM 725 N N . GLU A 1 94 ? -4.638 -4.484 8.592 1.00 92.50 94 GLU A N 1
ATOM 726 C CA . GLU A 1 94 ? -5.325 -5.772 8.745 1.00 92.50 94 GLU A CA 1
ATOM 727 C C . GLU A 1 94 ? -5.445 -6.182 10.215 1.00 92.50 94 GLU A C 1
ATOM 729 O O . GLU A 1 94 ? -6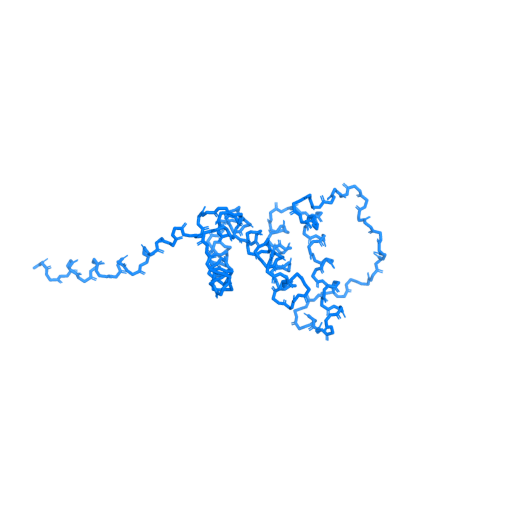.490 -6.668 10.643 1.00 92.50 94 GLU A O 1
ATOM 734 N N . SER A 1 95 ? -4.413 -5.904 11.018 1.00 91.31 95 SER A N 1
ATOM 735 C CA . SER A 1 95 ? -4.456 -6.129 12.466 1.00 91.31 95 SER A CA 1
ATOM 736 C C . SER A 1 95 ? -5.566 -5.313 13.133 1.00 91.31 95 SER A C 1
ATOM 738 O O . SER A 1 95 ? -6.290 -5.847 13.974 1.00 91.31 95 SER A O 1
ATOM 740 N N . ARG A 1 96 ? -5.748 -4.044 12.730 1.00 92.00 96 ARG A N 1
ATOM 741 C CA . ARG A 1 96 ? -6.848 -3.181 13.205 1.00 92.00 96 ARG A CA 1
ATOM 742 C C . ARG A 1 96 ? -8.224 -3.699 12.784 1.00 92.00 96 ARG A C 1
ATOM 744 O O . ARG A 1 96 ? -9.183 -3.517 13.524 1.00 92.00 96 ARG A O 1
ATOM 751 N N . LEU A 1 97 ? -8.316 -4.347 11.625 1.00 92.50 97 LEU A N 1
ATOM 752 C CA . LEU A 1 97 ? -9.550 -4.945 11.108 1.00 92.50 97 LEU A CA 1
ATOM 753 C C . LEU A 1 97 ? -9.842 -6.345 11.679 1.00 92.50 97 LEU A C 1
ATOM 755 O O . LEU A 1 97 ? -10.879 -6.918 11.366 1.00 92.50 97 LEU A O 1
ATOM 759 N N . GLY A 1 98 ? -8.961 -6.892 12.525 1.00 89.62 98 GLY A N 1
ATOM 760 C CA . GLY A 1 98 ? -9.111 -8.226 13.120 1.00 89.62 98 GLY A CA 1
ATOM 761 C C . GLY A 1 98 ? -8.597 -9.377 12.245 1.00 89.62 98 GLY A C 1
ATOM 762 O O . GLY A 1 98 ? -8.614 -10.530 12.676 1.00 89.62 98 GLY A O 1
ATOM 763 N N . ASN A 1 99 ? -8.057 -9.074 11.066 1.00 89.69 99 ASN A N 1
ATOM 764 C CA . ASN A 1 99 ? -7.546 -10.030 10.085 1.00 89.69 99 ASN A CA 1
ATOM 765 C C . ASN A 1 99 ? -6.105 -10.448 10.409 1.00 89.69 99 ASN A C 1
ATOM 767 O O . ASN A 1 99 ? -5.129 -10.046 9.770 1.00 89.69 99 ASN A O 1
ATOM 771 N N . ARG A 1 100 ? -5.954 -11.238 11.477 1.00 86.69 100 ARG A N 1
ATOM 772 C CA . ARG A 1 100 ? -4.639 -11.607 12.030 1.00 86.69 100 ARG A CA 1
ATOM 773 C C . ARG A 1 100 ? -3.794 -12.460 11.078 1.00 86.69 100 ARG A C 1
ATOM 775 O O . ARG A 1 100 ? -2.574 -12.312 11.058 1.00 86.69 100 ARG A O 1
ATOM 782 N N . CYS A 1 101 ? -4.422 -13.339 10.298 1.00 86.50 101 CYS A N 1
ATOM 783 C CA . CYS A 1 101 ? -3.719 -14.194 9.340 1.00 86.50 101 CYS A CA 1
ATOM 784 C C . CYS A 1 101 ? -3.048 -13.361 8.242 1.00 86.50 101 CYS A C 1
ATOM 786 O O . CYS A 1 101 ? -1.842 -13.480 8.020 1.00 86.50 101 CYS A O 1
ATOM 788 N N . GLU A 1 102 ? -3.812 -12.488 7.589 1.00 87.69 102 GLU A N 1
ATOM 789 C CA . GLU A 1 102 ? -3.343 -11.604 6.526 1.00 87.69 102 GLU A CA 1
ATOM 790 C C . GLU A 1 102 ? -2.298 -10.626 7.058 1.00 87.69 102 GLU A C 1
ATOM 792 O O . GLU A 1 102 ? -1.236 -10.462 6.454 1.00 87.69 102 GLU A O 1
ATOM 797 N N . ALA A 1 103 ? -2.547 -10.044 8.236 1.00 89.62 103 ALA A N 1
ATOM 798 C CA . ALA A 1 103 ? -1.598 -9.159 8.894 1.00 89.62 103 ALA A CA 1
ATOM 799 C C . ALA A 1 103 ? -0.222 -9.814 9.073 1.00 89.62 103 ALA A C 1
ATOM 801 O O . ALA A 1 103 ? 0.803 -9.220 8.719 1.00 89.62 103 ALA A O 1
ATOM 802 N N . ASN A 1 104 ? -0.193 -11.048 9.582 1.00 87.81 104 ASN A N 1
ATOM 803 C CA . ASN A 1 104 ? 1.048 -11.791 9.770 1.00 87.81 104 ASN A CA 1
ATOM 804 C C . ASN A 1 104 ? 1.740 -12.065 8.433 1.00 87.81 104 ASN A C 1
ATOM 806 O O . ASN A 1 104 ? 2.945 -11.843 8.319 1.00 87.81 104 ASN A O 1
ATOM 810 N N . GLN A 1 105 ? 0.996 -12.482 7.406 1.00 89.00 105 GLN A N 1
ATOM 811 C CA . GLN A 1 105 ? 1.564 -12.748 6.082 1.00 89.00 105 GLN A CA 1
ATOM 812 C C . GLN A 1 105 ? 2.244 -11.510 5.488 1.00 89.00 105 GLN A C 1
ATOM 814 O O . GLN A 1 105 ? 3.404 -11.599 5.082 1.00 89.00 105 GLN A O 1
ATOM 819 N N . TYR A 1 106 ? 1.592 -10.344 5.511 1.00 90.81 106 TYR A N 1
ATOM 820 C CA . TYR A 1 106 ? 2.210 -9.105 5.028 1.00 90.81 106 TYR A CA 1
ATOM 821 C C . TYR A 1 106 ? 3.443 -8.705 5.849 1.00 90.81 106 TYR A C 1
ATOM 823 O O . TYR A 1 106 ? 4.455 -8.304 5.276 1.00 90.81 106 TYR A O 1
ATOM 831 N N . SER A 1 107 ? 3.409 -8.882 7.176 1.00 90.19 107 SER A N 1
ATOM 832 C CA . SER A 1 107 ? 4.564 -8.621 8.050 1.00 90.19 107 SER A CA 1
ATOM 833 C C . SER A 1 107 ? 5.757 -9.518 7.705 1.00 90.19 107 SER A C 1
ATOM 835 O O . SER A 1 107 ? 6.890 -9.045 7.594 1.00 90.19 107 SER A O 1
ATOM 837 N N . HIS A 1 108 ? 5.519 -10.812 7.476 1.00 88.88 108 HIS A N 1
ATOM 838 C CA . HIS A 1 108 ? 6.562 -11.751 7.066 1.00 88.88 108 HIS A CA 1
ATOM 839 C C . HIS A 1 108 ? 7.138 -11.414 5.687 1.00 88.88 108 HIS A C 1
ATOM 841 O O . HIS A 1 108 ? 8.355 -11.479 5.505 1.00 88.88 108 HIS A O 1
ATOM 847 N N . LEU A 1 109 ? 6.291 -11.025 4.732 1.00 89.25 109 LEU A N 1
ATOM 848 C CA . LEU A 1 109 ? 6.730 -10.604 3.402 1.00 89.25 109 LEU A CA 1
ATOM 849 C C . LEU A 1 109 ? 7.585 -9.335 3.465 1.00 89.25 109 LEU A C 1
ATOM 851 O O . LEU A 1 109 ? 8.677 -9.316 2.900 1.00 89.25 109 LEU A O 1
ATOM 855 N N . ALA A 1 110 ? 7.152 -8.321 4.218 1.00 89.88 110 ALA A N 1
ATOM 856 C CA . ALA A 1 110 ? 7.921 -7.096 4.419 1.00 89.88 110 ALA A CA 1
ATOM 857 C C . ALA A 1 110 ? 9.307 -7.375 5.016 1.00 89.88 110 ALA A C 1
ATOM 859 O O . ALA A 1 110 ? 10.318 -6.882 4.514 1.00 89.88 110 ALA A O 1
ATOM 860 N N . LYS A 1 111 ? 9.369 -8.219 6.057 1.00 87.69 111 LYS A N 1
ATOM 861 C CA . LYS A 1 111 ? 10.631 -8.630 6.690 1.00 87.69 111 LYS A CA 1
ATOM 862 C C . LYS A 1 111 ? 11.541 -9.371 5.714 1.00 87.69 111 LYS A C 1
ATOM 864 O O . LYS A 1 111 ? 12.737 -9.103 5.684 1.00 87.69 111 LYS A O 1
ATOM 869 N N . ARG A 1 112 ? 10.992 -10.282 4.904 1.00 88.00 112 ARG A N 1
ATOM 870 C CA . ARG A 1 112 ? 11.759 -11.025 3.894 1.00 88.00 112 ARG A CA 1
ATOM 871 C C . ARG A 1 112 ? 12.395 -10.086 2.872 1.00 88.00 112 ARG A C 1
ATOM 873 O O . ARG A 1 112 ? 13.581 -10.237 2.589 1.00 88.00 112 ARG A O 1
ATOM 880 N N . ILE A 1 113 ? 11.626 -9.128 2.354 1.00 86.38 113 ILE A N 1
ATOM 881 C CA . ILE A 1 113 ? 12.129 -8.130 1.402 1.00 86.38 113 ILE A CA 1
ATOM 882 C C . ILE A 1 113 ? 13.246 -7.322 2.058 1.00 86.38 113 ILE A C 1
ATOM 884 O O . ILE A 1 113 ? 14.335 -7.240 1.503 1.00 86.38 113 ILE A O 1
ATOM 888 N N . ALA A 1 114 ? 13.019 -6.801 3.265 1.00 85.44 114 ALA A N 1
ATOM 889 C CA . ALA A 1 114 ? 14.009 -5.995 3.971 1.00 85.44 114 ALA A CA 1
ATOM 890 C C . ALA A 1 114 ? 15.326 -6.723 4.243 1.00 85.44 114 ALA A C 1
ATOM 892 O O . ALA A 1 114 ? 16.397 -6.163 4.018 1.00 85.44 114 ALA A O 1
ATOM 893 N N . LEU A 1 115 ? 15.249 -7.989 4.661 1.00 85.12 115 LEU A N 1
ATOM 894 C CA . LEU A 1 115 ? 16.424 -8.841 4.830 1.00 85.12 115 LEU A CA 1
ATOM 895 C C . LEU A 1 115 ? 17.174 -9.034 3.508 1.00 85.12 115 LEU A C 1
ATOM 897 O O . LEU A 1 115 ? 18.401 -8.999 3.496 1.00 85.12 115 LEU A O 1
ATOM 901 N N . ARG A 1 116 ? 16.454 -9.206 2.393 1.00 85.38 116 ARG A N 1
ATOM 902 C CA . ARG A 1 116 ? 17.055 -9.388 1.065 1.00 85.38 116 ARG A CA 1
ATOM 903 C C . ARG A 1 116 ? 17.767 -8.132 0.565 1.00 85.38 116 ARG A C 1
ATOM 905 O O . ARG A 1 116 ? 18.837 -8.251 -0.021 1.00 85.38 116 ARG A O 1
ATOM 912 N N . ILE A 1 117 ? 17.197 -6.952 0.798 1.00 84.12 117 ILE A N 1
ATOM 913 C CA . ILE A 1 117 ? 17.805 -5.672 0.398 1.00 84.12 117 ILE A CA 1
ATOM 914 C C . ILE A 1 117 ? 18.821 -5.140 1.420 1.00 84.12 117 ILE A C 1
ATOM 916 O O . ILE A 1 117 ? 19.451 -4.116 1.176 1.00 84.12 117 ILE A O 1
ATOM 920 N N . GLY A 1 118 ? 18.992 -5.819 2.559 1.00 77.50 118 GLY A N 1
ATOM 921 C CA . GLY A 1 118 ? 19.939 -5.428 3.604 1.00 77.50 118 GLY A CA 1
ATOM 922 C C . GLY A 1 118 ? 19.529 -4.185 4.400 1.00 77.50 118 GLY A C 1
ATOM 923 O O . GLY A 1 118 ? 20.373 -3.605 5.081 1.00 77.50 118 GLY A O 1
ATOM 924 N N . VAL A 1 119 ? 18.257 -3.768 4.343 1.00 71.81 119 VAL A N 1
ATOM 925 C CA . VAL A 1 119 ? 17.761 -2.646 5.153 1.00 71.81 119 VAL A CA 1
ATOM 926 C C . VAL A 1 119 ? 17.264 -3.148 6.501 1.00 71.81 119 VAL A C 1
ATOM 928 O O . VAL A 1 119 ? 16.543 -4.143 6.613 1.00 71.81 119 VAL A O 1
ATOM 931 N N . ASN A 1 120 ? 17.636 -2.434 7.555 1.00 62.97 120 ASN A N 1
ATOM 932 C CA . ASN A 1 120 ? 17.233 -2.774 8.906 1.00 62.97 120 ASN A CA 1
ATOM 933 C C . ASN A 1 120 ? 15.912 -2.057 9.224 1.00 62.97 120 ASN A C 1
ATOM 935 O O . ASN A 1 120 ? 15.911 -0.941 9.733 1.00 62.97 120 ASN A O 1
ATOM 939 N N . LEU A 1 121 ? 14.768 -2.700 8.949 1.00 60.19 121 LEU A N 1
ATOM 940 C CA . LEU A 1 121 ? 13.441 -2.177 9.338 1.00 60.19 121 LEU A CA 1
ATOM 941 C C . LEU A 1 121 ? 13.286 -2.005 10.870 1.00 60.19 121 LEU A C 1
ATOM 943 O O . LEU A 1 121 ? 12.288 -1.458 11.335 1.00 60.19 121 LEU A O 1
ATOM 947 N N . GLY A 1 122 ? 14.256 -2.484 11.661 1.00 49.25 122 GLY A N 1
ATOM 948 C CA . GLY A 1 122 ? 14.259 -2.544 13.125 1.00 49.25 122 GLY A CA 1
ATOM 949 C C . GLY A 1 122 ? 14.320 -1.211 13.882 1.00 49.25 122 GLY A C 1
ATOM 950 O O . GLY A 1 122 ? 14.402 -1.241 15.106 1.00 49.25 122 GLY A O 1
ATOM 951 N N . ALA A 1 123 ? 14.249 -0.060 13.206 1.00 50.09 123 ALA A N 1
ATOM 952 C CA . ALA A 1 123 ? 13.946 1.223 13.855 1.00 50.09 123 ALA A CA 1
ATOM 953 C C . ALA A 1 123 ? 12.442 1.391 14.165 1.00 50.09 123 ALA A C 1
ATOM 955 O O . ALA A 1 123 ? 12.061 2.239 14.969 1.00 50.09 123 ALA A O 1
ATOM 956 N N . VAL A 1 124 ? 11.580 0.556 13.576 1.00 46.97 124 VAL A N 1
ATOM 957 C CA . VAL A 1 124 ? 10.200 0.362 14.027 1.00 46.97 124 VAL A CA 1
ATOM 958 C C . VAL A 1 124 ? 10.226 -0.865 14.926 1.00 46.97 124 VAL A C 1
ATOM 960 O O . VAL A 1 124 ? 10.576 -1.946 14.460 1.00 46.97 124 VAL A O 1
ATOM 963 N N . ALA A 1 125 ? 9.928 -0.692 16.215 1.00 43.78 125 ALA A N 1
ATOM 964 C CA . ALA A 1 125 ? 9.953 -1.748 17.223 1.00 43.78 125 ALA A CA 1
ATOM 965 C C . ALA A 1 125 ? 9.112 -2.960 16.784 1.00 43.78 125 ALA A C 1
ATOM 967 O O . ALA A 1 125 ? 7.906 -3.034 17.003 1.00 43.78 125 ALA A O 1
ATOM 968 N N . PHE A 1 126 ? 9.759 -3.927 16.141 1.00 49.19 126 PHE A N 1
ATOM 969 C CA . PHE A 1 126 ? 9.296 -5.296 16.159 1.00 49.19 126 PHE A CA 1
ATOM 970 C C . PHE A 1 126 ? 9.705 -5.799 17.527 1.00 49.19 126 PHE A C 1
ATOM 972 O O . PHE A 1 126 ? 10.877 -6.124 17.736 1.00 49.19 126 PHE A O 1
ATOM 979 N N . ASP A 1 127 ? 8.769 -5.796 18.473 1.00 39.38 127 ASP A N 1
ATOM 980 C CA . ASP A 1 127 ? 8.985 -6.504 19.723 1.00 39.38 127 ASP A CA 1
ATOM 981 C C . ASP A 1 127 ? 9.530 -7.886 19.381 1.00 39.38 127 ASP A C 1
ATOM 983 O O . ASP A 1 127 ? 8.988 -8.602 18.530 1.00 39.38 127 ASP A O 1
ATOM 987 N N . ARG A 1 128 ? 10.684 -8.187 19.984 1.00 41.56 128 ARG A N 1
ATOM 988 C CA . ARG A 1 128 ? 11.381 -9.467 19.921 1.00 41.56 128 ARG A CA 1
ATOM 989 C C . ARG A 1 128 ? 10.462 -10.550 20.490 1.00 41.56 128 ARG A C 1
ATOM 991 O O . ARG A 1 128 ? 10.685 -11.062 21.580 1.00 41.56 128 ARG A O 1
ATOM 998 N N . ALA A 1 129 ? 9.451 -10.945 19.733 1.00 38.59 129 ALA A N 1
ATOM 999 C CA . ALA A 1 129 ? 8.940 -12.290 19.800 1.00 38.59 129 ALA A CA 1
ATOM 1000 C C . ALA A 1 129 ? 10.008 -13.151 19.127 1.00 38.59 129 ALA A C 1
ATOM 1002 O O . ALA A 1 129 ? 10.184 -13.133 17.906 1.00 38.59 129 ALA A O 1
ATOM 1003 N N . VAL A 1 130 ? 10.801 -13.803 19.977 1.00 43.00 130 VAL A N 1
ATOM 1004 C CA . VAL A 1 130 ? 11.607 -14.982 19.664 1.00 43.00 130 VAL A CA 1
ATOM 1005 C C . VAL A 1 130 ? 10.912 -15.770 18.560 1.00 43.00 130 VAL A C 1
ATOM 1007 O O . VAL A 1 130 ? 9.736 -16.090 18.692 1.00 43.00 130 VAL A O 1
ATOM 1010 N N . MET A 1 131 ? 11.630 -16.026 17.467 1.00 55.47 131 MET A N 1
ATOM 1011 C CA . MET A 1 131 ? 11.153 -16.857 16.365 1.00 55.47 131 MET A CA 1
ATOM 1012 C C . MET A 1 131 ? 10.541 -18.152 16.910 1.00 55.47 131 MET A C 1
ATOM 1014 O O . MET A 1 131 ? 11.227 -18.885 17.626 1.00 55.47 131 MET A O 1
ATOM 1018 N N . PRO A 1 132 ? 9.355 -18.530 16.421 1.00 41.62 132 PRO A N 1
ATOM 1019 C CA . PRO A 1 132 ? 9.196 -19.886 15.978 1.00 41.62 132 PRO A CA 1
ATOM 1020 C C . PRO A 1 132 ? 8.882 -19.842 14.489 1.00 41.62 132 PRO A C 1
ATOM 10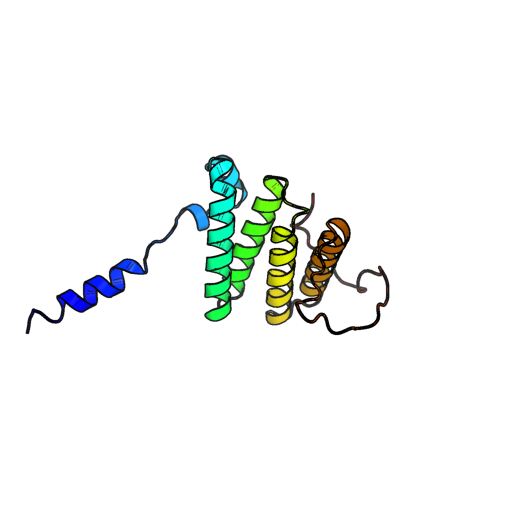22 O O . PRO A 1 132 ? 7.839 -19.363 14.065 1.00 41.62 132 PRO A O 1
ATOM 1025 N N . ASP A 1 133 ? 9.811 -20.424 13.741 1.00 41.53 133 ASP A N 1
ATOM 1026 C CA . ASP A 1 133 ? 9.488 -21.231 12.577 1.00 41.53 133 ASP A CA 1
ATOM 1027 C C . ASP A 1 133 ? 9.068 -20.508 11.283 1.00 41.53 133 ASP A C 1
ATOM 1029 O O . ASP A 1 133 ? 8.211 -19.634 11.235 1.00 41.53 133 ASP A O 1
ATOM 1033 N N . ASN A 1 134 ? 9.610 -20.992 10.166 1.00 49.28 134 ASN A N 1
ATOM 1034 C CA . ASN A 1 134 ? 9.072 -20.737 8.827 1.00 49.28 134 ASN A CA 1
ATOM 1035 C C . ASN A 1 134 ? 7.724 -21.464 8.610 1.00 49.28 134 ASN A C 1
ATOM 1037 O O . ASN A 1 134 ? 7.240 -21.546 7.478 1.00 49.28 134 ASN A O 1
ATOM 1041 N N . ARG A 1 135 ? 7.115 -22.023 9.665 1.00 50.25 135 ARG A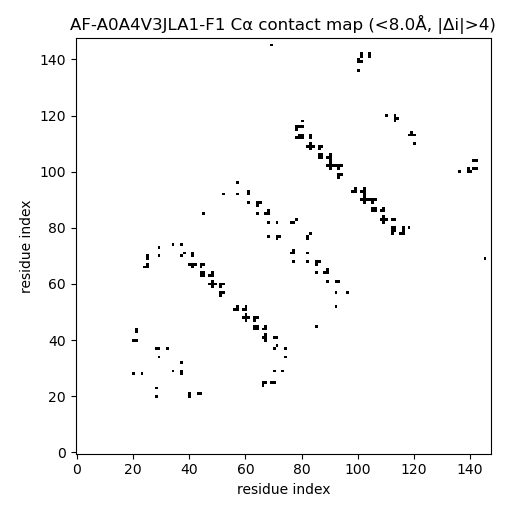 N 1
ATOM 1042 C CA . ARG A 1 135 ? 5.790 -22.631 9.605 1.00 50.25 135 ARG A CA 1
ATOM 1043 C C . ARG A 1 135 ? 4.751 -21.534 9.437 1.00 50.25 135 ARG A C 1
ATOM 1045 O O . ARG A 1 135 ? 4.512 -20.709 10.314 1.00 50.25 135 ARG A O 1
ATOM 1052 N N . LYS A 1 136 ? 4.134 -21.564 8.258 1.00 52.59 136 LYS A N 1
ATOM 1053 C CA . LYS A 1 136 ? 2.827 -20.979 7.962 1.00 52.59 136 LYS A CA 1
ATOM 1054 C C . LYS A 1 136 ? 1.937 -21.161 9.207 1.00 52.59 136 LYS A C 1
ATOM 1056 O O . LYS A 1 136 ? 1.827 -22.301 9.653 1.00 52.59 136 LYS A O 1
ATOM 1061 N N . PRO A 1 137 ? 1.359 -20.103 9.801 1.00 54.53 137 PRO A N 1
ATOM 1062 C CA . PRO A 1 137 ? 0.442 -20.280 10.922 1.00 54.53 137 PRO A CA 1
ATOM 1063 C C . PRO A 1 137 ? -0.675 -21.238 10.489 1.00 54.53 137 PRO A C 1
ATOM 1065 O O . PRO A 1 137 ? -1.327 -20.996 9.467 1.00 54.53 137 PRO A O 1
ATOM 1068 N N . ASP A 1 138 ? -0.817 -22.356 11.207 1.00 48.53 138 ASP A N 1
ATOM 1069 C CA . ASP A 1 138 ? -1.761 -23.426 10.875 1.00 48.53 138 ASP A CA 1
ATOM 1070 C C . ASP A 1 138 ? -3.167 -22.841 10.660 1.00 48.53 138 ASP A C 1
ATOM 1072 O O . ASP A 1 138 ? -3.690 -22.111 11.501 1.00 48.53 138 ASP A O 1
ATOM 1076 N N . GLY A 1 139 ? -3.767 -23.126 9.499 1.00 59.75 139 GLY A N 1
ATOM 1077 C CA . GLY A 1 139 ? -5.117 -22.673 9.140 1.00 59.75 139 GLY A CA 1
ATOM 1078 C C . GLY A 1 139 ? -5.225 -21.323 8.414 1.00 59.75 139 GLY A C 1
ATOM 1079 O O . GLY A 1 139 ? -6.329 -20.953 8.021 1.00 59.75 139 GLY A O 1
ATOM 1080 N N . CYS A 1 140 ? -4.129 -20.595 8.170 1.00 66.06 140 CYS A N 1
ATOM 1081 C CA . CYS A 1 140 ? -4.188 -19.347 7.398 1.00 66.06 140 CYS A CA 1
ATOM 1082 C C . CYS A 1 140 ? -4.059 -19.589 5.877 1.00 66.06 140 CYS A C 1
ATOM 1084 O O . CYS A 1 140 ? -3.055 -20.121 5.394 1.00 66.06 140 CYS A O 1
ATOM 1086 N N . VAL A 1 141 ? -5.057 -19.143 5.107 1.00 68.31 141 VAL A N 1
ATOM 1087 C CA . VAL A 1 141 ? -5.042 -19.146 3.630 1.00 68.31 141 VAL A CA 1
ATOM 1088 C C . VAL A 1 141 ? -4.079 -18.068 3.121 1.00 68.31 141 VAL A C 1
ATOM 1090 O O . VAL A 1 141 ? -4.033 -16.974 3.678 1.00 68.31 141 VAL A O 1
ATOM 1093 N N . GLU A 1 142 ? -3.285 -18.365 2.088 1.00 66.62 142 GLU A N 1
ATOM 1094 C CA . GLU A 1 142 ? -2.388 -17.376 1.467 1.00 66.62 142 GLU A CA 1
ATOM 1095 C C . GLU A 1 142 ? -3.166 -16.215 0.847 1.00 66.62 142 GLU A C 1
ATOM 1097 O O . GLU A 1 142 ? -4.199 -16.429 0.209 1.00 66.62 142 GLU A O 1
ATOM 1102 N N . VAL A 1 143 ? -2.628 -14.999 0.971 1.00 68.81 143 VAL A N 1
ATOM 1103 C CA . VAL A 1 143 ? -3.150 -13.819 0.277 1.00 68.81 143 VAL A CA 1
ATOM 1104 C C . VAL A 1 143 ? -3.171 -14.070 -1.236 1.00 68.81 143 VAL A C 1
ATOM 1106 O O . VAL A 1 143 ? -2.143 -14.048 -1.909 1.00 68.81 143 VAL A O 1
ATOM 1109 N N . SER A 1 144 ? -4.366 -14.302 -1.779 1.00 64.31 144 SER A N 1
ATOM 1110 C CA . SER A 1 144 ? -4.571 -14.752 -3.161 1.00 64.31 144 SER A CA 1
ATOM 1111 C C . SER A 1 144 ? -4.273 -13.688 -4.218 1.00 64.31 144 SER A C 1
ATOM 1113 O O . SER A 1 144 ? -3.928 -14.042 -5.342 1.00 64.31 144 SER A O 1
ATOM 1115 N N . TRP A 1 145 ? -4.386 -12.406 -3.863 1.00 69.06 145 TRP A N 1
ATOM 1116 C CA . TRP A 1 145 ? -4.232 -11.275 -4.784 1.00 69.06 145 TRP A CA 1
ATOM 1117 C C . TRP A 1 145 ? -2.786 -10.772 -4.918 1.00 69.06 145 TRP A C 1
ATOM 1119 O O . TRP A 1 145 ? -2.516 -9.934 -5.770 1.00 69.06 145 TRP A O 1
ATOM 1129 N N . LEU A 1 146 ? -1.854 -11.285 -4.104 1.00 64.38 146 LEU A N 1
ATOM 1130 C CA . LEU A 1 146 ? -0.430 -10.925 -4.137 1.00 64.38 146 LEU A CA 1
ATOM 1131 C C . LEU A 1 146 ? 0.426 -11.955 -4.906 1.00 64.38 146 LEU A C 1
ATOM 1133 O O . LEU A 1 146 ? 1.634 -12.049 -4.690 1.00 64.38 146 LEU A O 1
ATOM 1137 N N . LYS A 1 147 ? -0.192 -12.782 -5.756 1.00 57.22 147 LYS A N 1
ATOM 1138 C CA . LYS A 1 147 ? 0.533 -13.774 -6.562 1.00 57.22 147 LYS A CA 1
ATOM 1139 C C . LYS A 1 147 ? 1.329 -13.091 -7.682 1.00 57.22 147 LYS A C 1
ATOM 1141 O O . LYS A 1 147 ? 0.908 -12.049 -8.177 1.00 57.22 147 LYS A O 1
ATOM 1146 N N . GLU A 1 148 ? 2.497 -13.671 -7.974 1.00 44.50 148 GLU A N 1
ATOM 1147 C CA . GLU A 1 148 ? 3.466 -13.233 -8.997 1.00 44.50 148 GLU A CA 1
ATOM 1148 C C . GLU A 1 148 ? 2.879 -13.100 -10.402 1.00 44.50 148 GLU A C 1
ATOM 1150 O O . GLU A 1 148 ? 2.007 -13.925 -10.763 1.00 44.50 148 GLU A O 1
#

Solvent-accessible surface area (backbone atoms only — not comparable to full-atom values): 8758 Å² total; per-residue (Å²): 138,69,77,70,61,59,62,56,57,61,67,62,63,76,76,69,76,79,60,68,74,76,75,49,52,57,69,53,43,65,71,74,48,58,77,87,49,48,65,58,52,34,50,55,28,48,56,52,18,52,55,25,52,73,72,64,40,52,69,65,17,48,54,27,45,51,38,30,52,52,47,33,42,77,74,70,39,59,78,32,71,70,40,24,50,51,28,42,53,49,15,54,50,27,47,74,72,67,38,55,58,61,13,49,52,29,39,52,51,18,52,52,40,29,62,73,70,69,49,77,71,70,84,54,84,69,76,84,70,74,86,77,68,95,64,72,64,87,91,57,80,75,73,77,88,76,65,132

Foldseek 3Di:
DPVVVVVVVVVVVVPPPPPVLLVDALVVNVVPPDLVCLVVSLVVLQVVLVVCVVVVVLVSSLRSLLSSLVSCVVSVNNLPLVNLVSLQVNLVSCVVVVNPLSSVLSPVSSVVSCVVVVHDPPVPDPPPPDDDDPDRDPPRDDPPSPDD

pLDDT: mean 78.32, std 18.45, range [38.59, 95.88]

Organism: NCBI:txid2484962

Secondary structure (DSSP, 8-state):
--HHHHHHHHHHTTS----GGGTS-HHHHHHHS-GGGHHHHHHHHHHHHHHHHHTT-HHHHHHHHHHHHHHHHHTT-TTSHHHHHHHHHHHHHHHHTT-HHHHHHHHHHHHHHHHHHT--GGGS---------S---TTPPP-GGG--